Protein AF-A0A382HLU7-F1 (afdb_monomer_lite)

InterPro domains:
  IPR001260 Coproporphyrinogen III oxidase, aerobic [PF01218] (2-70)
  IPR001260 Coproporphyrinogen III oxidase, aerobic [PR00073] (27-54)
  IPR001260 Coproporphyrinogen III oxidase, aerobic [PR00073] (55-70)
  IPR001260 Coproporphyrinogen III oxidase, aerobic [PTHR10755] (3-70)
  IPR036406 Oxygen-dependent coproporphyrinogen III oxidase superfamily [G3DSA:3.40.1500.10] (1-70)
  IPR036406 Oxygen-dependent coproporphyrinogen III oxidase superfamily [SSF102886] (2-70)

Secondary structure (DSSP, 8-state):
-HHHHHHHHHHHHHHTT----HHHHHHHHHHHHHHHHHHHHT-HHHHHHHHTT--HHHHGGGS-S-----

Structure (mmCIF, N/CA/C/O backbone):
data_AF-A0A382HLU7-F1
#
_entry.id   AF-A0A382HLU7-F1
#
loop_
_atom_site.group_PDB
_atom_site.id
_atom_site.type_symbol
_atom_site.label_atom_id
_atom_site.label_alt_id
_atom_site.label_comp_id
_atom_site.label_asym_id
_atom_site.label_entity_id
_atom_site.label_seq_id
_atom_site.pdbx_PDB_ins_code
_atom_site.Cartn_x
_atom_site.Cartn_y
_atom_site.Cartn_z
_atom_site.occupancy
_atom_site.B_iso_or_equiv
_atom_site.auth_seq_id
_atom_site.auth_comp_id
_atom_site.auth_asym_id
_atom_site.auth_atom_id
_atom_site.pdbx_PDB_model_num
ATOM 1 N N . GLY A 1 1 ? 18.113 5.455 5.514 1.00 86.12 1 GLY A N 1
ATOM 2 C CA . GLY A 1 1 ? 17.432 4.239 6.013 1.00 86.12 1 GLY A CA 1
ATOM 3 C C . GLY A 1 1 ? 17.074 4.313 7.491 1.00 86.12 1 GLY A C 1
ATOM 4 O O . GLY A 1 1 ? 15.899 4.224 7.826 1.00 86.12 1 GLY A O 1
ATOM 5 N N . ASN A 1 2 ? 18.061 4.504 8.374 1.00 95.75 2 ASN A N 1
ATOM 6 C CA . ASN A 1 2 ? 17.895 4.367 9.833 1.00 95.75 2 ASN A CA 1
ATOM 7 C C . ASN A 1 2 ? 16.789 5.246 10.442 1.00 95.75 2 ASN A C 1
ATOM 9 O O . ASN A 1 2 ? 15.978 4.754 11.225 1.00 95.75 2 ASN A O 1
ATOM 13 N N . THR A 1 3 ? 16.689 6.514 10.034 1.00 97.00 3 THR A N 1
ATOM 14 C CA . THR A 1 3 ? 15.651 7.435 10.529 1.00 97.00 3 THR A CA 1
ATOM 15 C C . THR A 1 3 ? 14.236 6.966 10.181 1.00 97.00 3 THR A C 1
ATOM 17 O O . THR A 1 3 ? 13.352 6.993 11.037 1.00 97.00 3 THR A O 1
ATOM 20 N N . PHE A 1 4 ? 14.025 6.468 8.957 1.00 96.69 4 PHE A N 1
ATOM 21 C CA . PHE A 1 4 ? 12.738 5.912 8.532 1.00 96.69 4 PHE A CA 1
ATOM 22 C C . PHE A 1 4 ? 12.351 4.708 9.397 1.00 96.69 4 PHE A C 1
ATOM 24 O O . PHE A 1 4 ? 11.263 4.688 9.970 1.00 96.69 4 PHE A O 1
ATOM 31 N N . ALA A 1 5 ? 13.267 3.747 9.561 1.00 97.44 5 ALA A N 1
ATOM 32 C CA . ALA A 1 5 ? 13.025 2.554 10.368 1.00 97.44 5 ALA A CA 1
ATOM 33 C C . ALA A 1 5 ? 12.689 2.906 11.828 1.00 97.44 5 ALA A C 1
ATOM 35 O O . ALA A 1 5 ? 11.748 2.353 12.402 1.00 97.44 5 ALA A O 1
ATOM 36 N N . TYR A 1 6 ? 13.413 3.864 12.415 1.00 97.81 6 TYR A N 1
ATOM 37 C CA . TYR A 1 6 ? 13.175 4.328 13.780 1.00 97.81 6 TYR A CA 1
ATOM 38 C C . TYR A 1 6 ? 11.785 4.963 13.952 1.00 97.81 6 TYR A C 1
ATOM 40 O O . TYR A 1 6 ? 11.012 4.547 14.823 1.00 97.81 6 TYR A O 1
ATOM 48 N N . ILE A 1 7 ? 11.434 5.934 13.100 1.00 98.00 7 ILE A N 1
ATOM 49 C CA . ILE A 1 7 ? 10.150 6.648 13.181 1.00 98.00 7 ILE A CA 1
ATOM 50 C C . ILE A 1 7 ? 8.984 5.691 12.912 1.00 98.00 7 ILE A C 1
ATOM 52 O O . ILE A 1 7 ? 8.016 5.659 13.677 1.00 98.00 7 ILE A O 1
ATOM 56 N N . PHE A 1 8 ? 9.082 4.868 11.866 1.00 97.69 8 PHE A N 1
ATOM 57 C CA . PHE A 1 8 ? 8.014 3.955 11.469 1.00 97.69 8 PHE A CA 1
ATOM 58 C C . PHE A 1 8 ? 7.726 2.911 12.556 1.00 97.69 8 PHE A C 1
ATOM 60 O O . PHE A 1 8 ? 6.571 2.710 12.940 1.00 97.69 8 PHE A O 1
ATOM 67 N N . LYS A 1 9 ? 8.777 2.334 13.158 1.00 97.81 9 LYS A N 1
ATOM 68 C CA . LYS A 1 9 ? 8.658 1.413 14.300 1.00 97.81 9 LYS A CA 1
ATOM 69 C C . LYS A 1 9 ? 7.950 2.066 15.487 1.00 97.81 9 LYS A C 1
ATOM 71 O O . LYS A 1 9 ? 7.104 1.429 16.117 1.00 97.81 9 LYS A O 1
ATOM 76 N N . LYS A 1 10 ? 8.252 3.334 15.787 1.00 98.06 10 LYS A N 1
ATOM 77 C CA . LYS A 1 10 ? 7.603 4.082 16.876 1.00 98.06 10 LYS A CA 1
ATOM 78 C C . LYS A 1 10 ? 6.109 4.295 16.611 1.00 98.06 10 LYS A C 1
ATOM 80 O O . LYS A 1 10 ? 5.296 4.098 17.513 1.00 98.06 10 LYS A O 1
ATOM 85 N N . ILE A 1 11 ? 5.737 4.646 15.379 1.00 98.19 11 ILE A N 1
ATOM 86 C CA . ILE A 1 11 ? 4.331 4.837 14.988 1.00 98.19 11 ILE A CA 1
ATOM 87 C C . ILE A 1 11 ? 3.558 3.518 15.075 1.00 98.19 11 ILE A C 1
ATOM 89 O O . ILE A 1 11 ? 2.472 3.497 15.657 1.00 98.19 11 ILE A O 1
ATOM 93 N N . ILE A 1 12 ? 4.120 2.426 14.546 1.00 97.88 12 ILE A N 1
ATOM 94 C CA . ILE A 1 12 ? 3.489 1.100 14.578 1.00 97.88 12 ILE A CA 1
ATOM 95 C C . ILE A 1 12 ? 3.253 0.648 16.020 1.00 97.88 12 ILE A C 1
ATOM 97 O O . ILE A 1 12 ? 2.119 0.328 16.370 1.00 97.88 12 ILE A O 1
ATOM 101 N N . LYS A 1 13 ? 4.275 0.700 16.887 1.00 98.06 13 LYS A N 1
ATOM 102 C CA . LYS A 1 13 ? 4.144 0.318 18.307 1.00 98.06 13 LYS A CA 1
ATOM 103 C C . LYS A 1 13 ? 3.025 1.070 1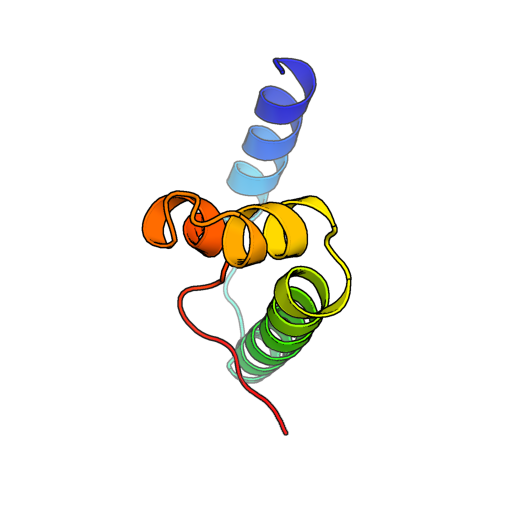9.027 1.00 98.06 13 LYS A C 1
ATOM 105 O O . LYS A 1 13 ? 2.312 0.477 19.823 1.00 98.06 13 LYS A O 1
ATOM 110 N N . LYS A 1 14 ? 2.826 2.355 18.713 1.00 97.88 14 LYS A N 1
ATOM 111 C CA . LYS A 1 14 ? 1.768 3.179 19.321 1.00 97.88 14 LYS A CA 1
ATOM 112 C C . LYS A 1 14 ? 0.357 2.842 18.816 1.00 97.88 14 LYS A C 1
ATOM 114 O O . LYS A 1 14 ? -0.619 3.199 19.472 1.00 97.88 14 LYS A O 1
ATOM 119 N N . LYS A 1 15 ? 0.220 2.242 17.629 1.00 97.31 15 LYS A N 1
ATOM 120 C CA . LYS A 1 15 ? -1.077 2.088 16.944 1.00 97.31 15 LYS A CA 1
ATOM 121 C C . LYS A 1 15 ? -1.504 0.638 16.701 1.00 97.31 15 LYS A C 1
ATOM 123 O O . LYS A 1 15 ? -2.677 0.434 16.423 1.00 97.31 15 LYS A O 1
ATOM 128 N N . MET A 1 16 ? -0.606 -0.343 16.812 1.00 97.00 16 MET A N 1
ATOM 129 C CA . MET A 1 16 ? -0.866 -1.730 16.392 1.00 97.00 16 MET A CA 1
ATOM 130 C C . MET A 1 16 ? -2.023 -2.424 17.126 1.00 97.00 16 MET A C 1
ATOM 132 O O . MET A 1 16 ? -2.680 -3.263 16.525 1.00 97.00 16 MET A O 1
ATOM 136 N N . PHE A 1 17 ? -2.300 -2.055 18.380 1.00 97.38 17 PHE A N 1
ATOM 137 C CA . PHE A 1 17 ? -3.379 -2.644 19.188 1.00 97.38 17 PHE A CA 1
ATOM 138 C C . PHE A 1 17 ? -4.654 -1.797 19.219 1.00 97.38 17 PHE A C 1
ATOM 140 O O . PHE A 1 17 ? -5.564 -2.073 19.995 1.00 97.38 17 PHE A O 1
ATOM 147 N N . LYS A 1 18 ? -4.731 -0.735 18.409 1.00 97.06 18 LYS A N 1
ATOM 148 C CA . LYS A 1 18 ? -5.959 0.051 18.319 1.00 97.06 18 LYS A CA 1
ATOM 149 C C . LYS A 1 18 ? -7.043 -0.773 17.638 1.00 97.06 18 LYS A C 1
ATOM 151 O O . LYS A 1 18 ? -6.835 -1.293 16.541 1.00 97.06 18 LYS A O 1
ATOM 156 N N . THR A 1 19 ? -8.198 -0.848 18.282 1.00 97.69 19 THR A N 1
ATOM 157 C CA . THR A 1 19 ? -9.408 -1.382 17.669 1.00 97.69 19 THR A CA 1
ATOM 158 C C . THR A 1 19 ? -9.871 -0.460 16.544 1.00 97.69 19 THR A C 1
ATOM 160 O O . THR A 1 19 ? -9.553 0.731 16.516 1.00 97.69 19 THR A O 1
ATOM 163 N N . TRP A 1 20 ? -10.589 -1.035 15.588 1.00 97.38 20 TRP A N 1
ATOM 164 C CA . TRP A 1 20 ? -11.158 -0.325 14.453 1.00 97.38 20 TRP A CA 1
ATOM 165 C C . TRP A 1 20 ? -12.557 -0.860 14.176 1.00 97.38 20 TRP A C 1
ATOM 167 O O . TRP A 1 20 ? -12.859 -2.034 14.386 1.00 97.38 20 TRP A O 1
ATOM 177 N N . THR A 1 21 ? -13.414 0.026 13.701 1.00 98.44 21 THR A N 1
ATOM 178 C CA . THR A 1 21 ? -14.777 -0.276 13.280 1.00 98.44 21 THR A CA 1
ATOM 179 C C . THR A 1 21 ? -14.797 -0.790 11.844 1.00 98.44 21 THR A C 1
ATOM 181 O O . THR A 1 21 ? -13.896 -0.516 11.044 1.00 98.44 21 THR A O 1
ATOM 184 N N . LYS A 1 22 ? -15.875 -1.483 11.464 1.00 97.88 22 LYS A N 1
ATOM 185 C CA . LYS A 1 22 ? -16.080 -1.937 10.080 1.00 97.88 22 LYS A CA 1
ATOM 186 C C . LYS A 1 22 ? -15.980 -0.780 9.070 1.00 97.88 22 LYS A C 1
ATOM 188 O O . LYS A 1 22 ? -15.292 -0.910 8.063 1.00 97.88 22 LYS A O 1
ATOM 193 N N . LYS A 1 23 ? -16.560 0.379 9.397 1.00 98.06 23 LYS A N 1
ATOM 194 C CA . LYS A 1 23 ? -16.509 1.589 8.561 1.00 98.06 23 LYS A CA 1
ATOM 195 C C . LYS A 1 23 ? -15.080 2.103 8.351 1.00 98.06 23 LYS A C 1
ATOM 197 O O . LYS A 1 23 ? -14.705 2.476 7.244 1.00 98.06 23 LYS A O 1
ATOM 202 N N . GLU A 1 24 ? -14.246 2.103 9.390 1.00 98.19 24 GLU A N 1
ATOM 203 C CA . GLU A 1 24 ? -12.834 2.498 9.259 1.00 98.19 24 GLU A CA 1
ATOM 204 C C . GLU A 1 24 ? -12.044 1.524 8.380 1.00 98.19 24 GLU A C 1
ATOM 206 O O . GLU A 1 24 ? -11.160 1.942 7.625 1.00 98.19 24 GLU A O 1
ATOM 211 N N . LYS A 1 25 ? -12.381 0.230 8.434 1.00 97.38 25 LYS A N 1
ATOM 212 C CA . LYS A 1 25 ? -11.787 -0.781 7.557 1.00 97.38 25 LYS A CA 1
ATOM 213 C C . LYS A 1 25 ? -12.175 -0.578 6.098 1.00 97.38 25 LYS A C 1
ATOM 215 O O . LYS A 1 25 ? -11.303 -0.654 5.237 1.00 97.38 25 LYS A O 1
ATOM 220 N N . GLU A 1 26 ? -13.437 -0.276 5.825 1.00 97.94 26 GLU A N 1
ATOM 221 C CA . GLU A 1 26 ? -13.915 0.054 4.477 1.00 97.94 26 GLU A CA 1
ATOM 222 C C . GLU A 1 26 ? -13.183 1.287 3.926 1.00 97.94 26 GLU A C 1
ATOM 224 O O . GLU A 1 26 ? -12.630 1.246 2.828 1.00 97.94 26 GLU A O 1
ATOM 229 N N . ILE A 1 27 ? -13.040 2.344 4.734 1.00 98.06 27 ILE A N 1
ATOM 230 C CA . ILE A 1 27 ? -12.258 3.534 4.363 1.00 98.06 27 ILE A CA 1
ATOM 231 C C . ILE A 1 27 ? -10.790 3.175 4.076 1.00 98.06 27 ILE A C 1
ATOM 233 O O . ILE A 1 27 ? -10.194 3.712 3.140 1.00 98.06 27 ILE A O 1
ATOM 237 N N . GLN A 1 28 ? -10.178 2.274 4.854 1.00 98.19 28 GLN A N 1
ATOM 238 C CA . GLN A 1 28 ? -8.817 1.795 4.582 1.00 98.19 28 GLN A CA 1
ATOM 239 C C . GLN A 1 28 ? -8.723 1.094 3.219 1.00 98.19 28 GLN A C 1
ATOM 241 O O . GLN A 1 28 ? -7.753 1.323 2.495 1.00 98.19 28 GLN A O 1
ATOM 246 N N . LEU A 1 29 ? -9.690 0.241 2.875 1.00 98.44 29 LEU A N 1
ATOM 247 C CA . LEU A 1 29 ? -9.694 -0.505 1.613 1.00 98.44 29 LEU A CA 1
ATOM 248 C C . LEU A 1 29 ? -9.874 0.418 0.401 1.00 98.44 29 LEU A C 1
ATOM 250 O O . LEU A 1 29 ? -9.159 0.253 -0.587 1.00 98.44 29 LEU A O 1
ATOM 254 N N . LEU A 1 30 ? -10.708 1.454 0.520 1.00 98.38 30 LEU A N 1
ATOM 255 C CA . LEU A 1 30 ? -10.851 2.490 -0.509 1.00 98.38 30 LEU A CA 1
ATOM 256 C C . LEU A 1 30 ? -9.560 3.288 -0.712 1.00 98.38 30 LEU A C 1
ATOM 258 O O . LEU A 1 30 ? -9.127 3.526 -1.838 1.00 98.38 30 LEU A O 1
ATOM 262 N N . LYS A 1 31 ? -8.883 3.662 0.381 1.00 98.31 31 LYS A N 1
ATOM 263 C CA . LYS A 1 31 ? -7.574 4.334 0.299 1.00 98.31 31 LYS A CA 1
ATOM 264 C C . LYS A 1 31 ? -6.513 3.444 -0.348 1.00 98.31 31 LYS A C 1
ATOM 266 O O . LYS A 1 31 ? -5.662 3.942 -1.077 1.00 98.31 31 LYS A O 1
ATOM 271 N N . ARG A 1 32 ? -6.569 2.132 -0.105 1.00 98.56 32 ARG A N 1
ATOM 272 C CA . ARG A 1 32 ? -5.711 1.148 -0.778 1.00 98.56 32 ARG A CA 1
ATOM 273 C C . ARG A 1 32 ? -6.007 1.049 -2.276 1.00 98.56 32 ARG A C 1
ATOM 275 O O . ARG A 1 32 ? -5.054 0.914 -3.030 1.00 98.56 32 ARG A O 1
ATOM 282 N N . GLY A 1 33 ? -7.262 1.204 -2.706 1.00 98.50 33 GLY A N 1
ATOM 283 C CA . GLY A 1 33 ? -7.620 1.320 -4.127 1.00 98.50 33 GLY A CA 1
ATOM 284 C C . GLY A 1 33 ? -6.901 2.485 -4.812 1.00 98.50 33 GLY A C 1
ATOM 285 O O . GLY A 1 33 ? -6.238 2.295 -5.826 1.00 98.50 33 GLY A O 1
ATOM 286 N N . ARG A 1 34 ? -6.887 3.665 -4.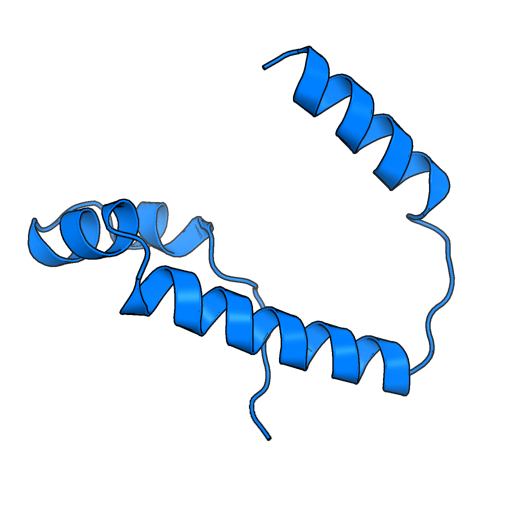178 1.00 98.38 34 ARG A N 1
ATOM 287 C CA . ARG A 1 34 ? -6.124 4.827 -4.682 1.00 98.38 34 ARG A CA 1
ATOM 288 C C . ARG A 1 34 ? -4.613 4.590 -4.730 1.00 98.38 34 ARG A C 1
ATOM 290 O O . ARG A 1 34 ? -3.940 5.096 -5.619 1.00 98.38 34 ARG A O 1
ATOM 297 N N . TYR A 1 35 ? -4.075 3.811 -3.793 1.00 98.44 35 TYR A N 1
ATOM 298 C CA . TYR A 1 35 ? -2.660 3.428 -3.809 1.00 98.44 35 TYR A CA 1
ATOM 299 C C . TYR A 1 35 ? -2.326 2.506 -4.994 1.00 98.44 35 TYR A C 1
ATOM 301 O O . TYR A 1 35 ? -1.289 2.676 -5.630 1.00 98.44 35 TYR A O 1
ATOM 309 N N . VAL A 1 36 ? -3.227 1.573 -5.329 1.00 98.56 36 VAL A N 1
ATOM 310 C CA . VAL A 1 36 ? -3.114 0.730 -6.533 1.00 98.56 36 VAL A CA 1
ATOM 311 C C . VAL A 1 36 ? -3.153 1.589 -7.797 1.00 98.56 36 VAL A C 1
ATOM 313 O O . VAL A 1 36 ? -2.274 1.451 -8.642 1.00 98.56 36 VAL A O 1
ATOM 316 N N . GLU A 1 37 ? -4.127 2.499 -7.907 1.00 98.31 37 GLU A N 1
ATOM 317 C CA . GLU A 1 37 ? -4.234 3.430 -9.041 1.00 98.31 37 GLU A CA 1
ATOM 318 C C . GLU A 1 37 ? -2.944 4.228 -9.225 1.00 98.31 37 GLU A C 1
ATOM 320 O O . GLU A 1 37 ? -2.424 4.309 -10.334 1.00 98.31 37 GLU A O 1
ATOM 325 N N . PHE A 1 38 ? -2.380 4.758 -8.135 1.00 98.44 38 PHE A N 1
ATOM 326 C CA . PHE A 1 38 ? -1.137 5.512 -8.212 1.00 98.44 38 PHE A CA 1
ATOM 327 C C . PHE A 1 38 ? 0.028 4.678 -8.746 1.00 98.44 38 PHE A C 1
ATOM 329 O O . PHE A 1 38 ? 0.694 5.091 -9.697 1.00 98.44 38 PHE A O 1
ATOM 336 N N . ASN A 1 39 ? 0.253 3.498 -8.167 1.00 98.25 39 ASN A N 1
ATOM 337 C CA . ASN A 1 39 ? 1.380 2.656 -8.556 1.00 98.25 39 ASN A CA 1
ATOM 338 C C . ASN A 1 39 ? 1.264 2.178 -10.010 1.00 98.25 39 ASN A C 1
ATOM 340 O O . ASN A 1 39 ? 2.265 2.120 -10.712 1.00 98.25 39 ASN A O 1
ATOM 344 N N . LEU A 1 40 ? 0.059 1.854 -10.483 1.00 97.38 40 LEU A N 1
ATOM 345 C CA . LEU A 1 40 ? -0.120 1.330 -11.840 1.00 97.38 40 LEU A CA 1
ATOM 346 C C . LEU A 1 40 ? -0.175 2.426 -12.914 1.00 97.38 40 LEU A C 1
ATOM 348 O O . LEU A 1 40 ? 0.293 2.205 -14.031 1.00 97.38 40 LEU A O 1
ATOM 352 N N . LEU A 1 41 ? -0.733 3.601 -12.602 1.00 97.50 41 LEU A N 1
ATOM 353 C CA . LEU A 1 41 ? -0.974 4.654 -13.596 1.00 97.50 41 LEU A CA 1
ATOM 354 C C . LEU A 1 41 ? 0.097 5.748 -13.614 1.00 97.50 41 LEU A C 1
ATOM 356 O O . LEU A 1 41 ? 0.297 6.366 -14.659 1.00 97.50 41 LEU A O 1
ATOM 360 N N . TYR A 1 42 ? 0.768 6.009 -12.488 1.00 97.69 42 TYR A N 1
ATOM 361 C CA . TYR A 1 42 ? 1.618 7.197 -12.342 1.00 97.69 42 TYR A CA 1
ATOM 362 C C . TYR A 1 42 ? 3.033 6.911 -11.834 1.00 97.69 42 TYR A C 1
ATOM 364 O O . TYR A 1 42 ? 3.943 7.692 -12.125 1.00 97.69 42 TYR A O 1
ATOM 372 N N . ASP A 1 43 ? 3.256 5.829 -11.083 1.00 98.12 43 ASP A N 1
ATOM 373 C CA . ASP A 1 43 ? 4.605 5.493 -10.629 1.00 98.12 43 ASP A CA 1
ATOM 374 C C . ASP A 1 43 ? 5.483 5.037 -11.803 1.00 98.12 43 ASP A C 1
ATOM 376 O O . ASP A 1 43 ? 5.371 3.921 -12.317 1.00 98.12 43 ASP A O 1
ATOM 380 N N . ARG A 1 44 ? 6.404 5.917 -12.213 1.00 97.69 44 ARG A N 1
ATOM 381 C CA . ARG A 1 44 ? 7.293 5.675 -13.357 1.00 97.69 44 ARG A CA 1
ATOM 382 C C . ARG A 1 44 ? 8.150 4.428 -13.169 1.00 97.69 44 ARG A C 1
ATOM 384 O O . ARG A 1 44 ? 8.461 3.773 -14.156 1.00 97.69 44 ARG A O 1
ATOM 391 N N . GLY A 1 45 ? 8.540 4.107 -11.932 1.00 96.88 45 GLY A N 1
ATOM 392 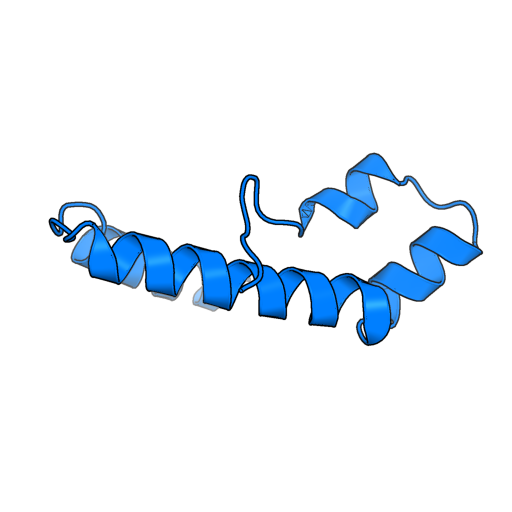C CA . GLY A 1 45 ? 9.342 2.920 -11.632 1.00 96.88 45 GLY A CA 1
ATOM 393 C C . GLY A 1 45 ? 8.576 1.634 -11.925 1.00 96.88 45 GLY A C 1
ATOM 394 O O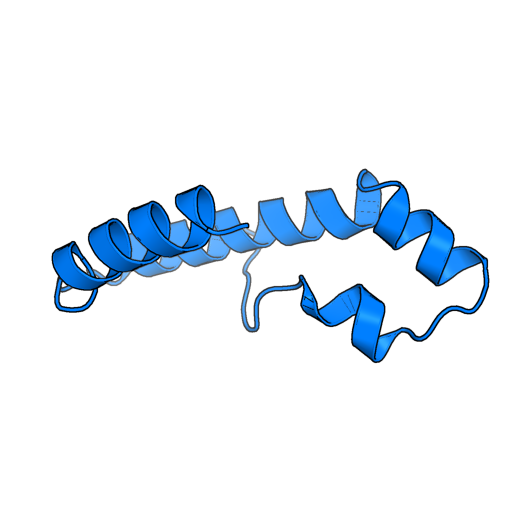 . GLY A 1 45 ? 9.082 0.758 -12.627 1.00 96.88 45 GLY A O 1
ATOM 395 N N . THR A 1 46 ? 7.329 1.561 -11.458 1.00 97.38 46 THR A N 1
ATOM 396 C CA . THR A 1 46 ? 6.411 0.461 -11.767 1.00 97.38 46 THR A CA 1
ATOM 397 C C . THR A 1 46 ? 6.154 0.358 -13.270 1.00 97.38 46 THR A C 1
ATOM 399 O O . THR A 1 46 ? 6.340 -0.717 -13.840 1.00 97.38 46 THR A O 1
ATOM 402 N N . GLN A 1 47 ? 5.808 1.463 -13.940 1.00 97.06 47 GLN A N 1
ATOM 403 C 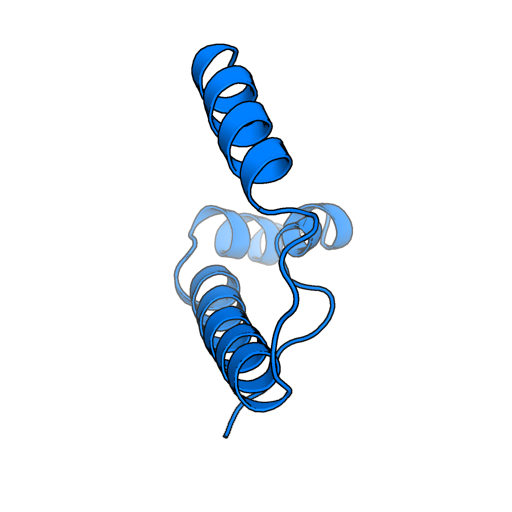CA . GLN A 1 47 ? 5.550 1.461 -15.387 1.00 97.06 47 GLN A CA 1
ATOM 404 C C . GLN A 1 47 ? 6.768 1.017 -16.197 1.00 97.06 47 GLN A C 1
ATOM 406 O O . GLN A 1 47 ? 6.657 0.156 -17.067 1.00 97.06 47 GLN A O 1
ATOM 411 N N . PHE A 1 48 ? 7.943 1.567 -15.893 1.00 97.44 48 PHE A N 1
ATOM 412 C CA . PHE A 1 48 ? 9.187 1.181 -16.546 1.00 97.44 48 PHE A CA 1
ATOM 413 C C . PHE A 1 48 ? 9.483 -0.305 -16.339 1.00 97.44 48 PHE A C 1
ATOM 415 O O . PHE A 1 48 ? 9.746 -1.011 -17.308 1.00 97.44 48 PHE A O 1
ATOM 422 N N . GLY A 1 49 ? 9.402 -0.799 -15.100 1.00 96.75 49 GLY A N 1
ATOM 423 C CA . GLY A 1 49 ? 9.664 -2.203 -14.791 1.00 96.75 49 GLY A CA 1
ATOM 424 C C . GLY A 1 49 ? 8.733 -3.161 -15.537 1.00 96.75 49 GLY A C 1
ATOM 425 O O . GLY A 1 49 ? 9.191 -4.180 -16.047 1.00 96.75 49 GLY A O 1
ATOM 426 N N . LEU A 1 50 ? 7.443 -2.827 -15.640 1.00 96.31 50 LEU A N 1
ATOM 427 C CA . LEU A 1 50 ? 6.472 -3.635 -16.381 1.00 96.31 50 LEU A CA 1
ATOM 428 C C . LEU A 1 50 ? 6.736 -3.600 -17.893 1.00 96.31 50 LEU A C 1
ATOM 430 O O . LEU A 1 50 ? 6.722 -4.645 -18.537 1.00 96.31 50 LEU A O 1
ATOM 434 N N . ASN A 1 51 ? 7.040 -2.425 -18.448 1.00 96.38 51 ASN A N 1
ATOM 435 C CA . ASN A 1 51 ? 7.253 -2.250 -19.888 1.00 96.38 51 ASN A CA 1
ATOM 436 C C . ASN A 1 51 ? 8.602 -2.796 -20.383 1.00 96.38 51 ASN A C 1
ATOM 438 O O . ASN A 1 51 ? 8.750 -3.072 -21.569 1.00 96.38 51 ASN A O 1
ATOM 442 N N . THR A 1 52 ? 9.588 -2.950 -19.496 1.00 97.25 52 THR A N 1
ATOM 443 C CA . THR A 1 52 ? 10.931 -3.453 -19.842 1.00 97.25 52 THR A CA 1
ATOM 444 C C . THR A 1 52 ? 11.133 -4.939 -19.544 1.00 97.25 52 THR A C 1
ATOM 446 O O . THR A 1 52 ? 12.242 -5.445 -19.693 1.00 97.25 52 THR A O 1
ATOM 449 N N . GLY A 1 53 ? 10.080 -5.660 -19.138 1.00 94.25 53 GLY A N 1
ATOM 450 C CA . GLY A 1 53 ? 10.173 -7.090 -18.826 1.00 94.25 53 GLY A CA 1
ATOM 451 C C . GLY A 1 53 ? 10.885 -7.392 -17.502 1.00 94.25 53 GLY A C 1
ATOM 452 O O . GLY A 1 53 ? 11.427 -8.482 -17.322 1.00 94.25 53 GLY A O 1
ATOM 453 N N . GLY A 1 54 ? 10.900 -6.439 -16.565 1.00 94.44 54 GLY A N 1
ATOM 454 C CA . GLY A 1 54 ? 11.399 -6.661 -15.212 1.00 94.44 54 GLY A CA 1
ATOM 455 C C . GLY A 1 54 ? 10.579 -7.711 -14.452 1.00 94.44 54 GLY A C 1
ATOM 456 O O . GLY A 1 54 ? 9.479 -8.094 -14.850 1.00 94.44 54 GLY A O 1
ATOM 457 N N . ASN A 1 55 ? 11.098 -8.185 -13.316 1.00 96.62 55 ASN A N 1
ATOM 458 C CA . ASN A 1 55 ? 10.412 -9.198 -12.513 1.00 96.62 55 ASN A CA 1
ATOM 459 C C . ASN A 1 55 ? 9.078 -8.661 -11.966 1.00 96.62 55 ASN A C 1
ATOM 461 O O . ASN A 1 55 ? 9.040 -7.956 -10.956 1.00 96.62 55 ASN A O 1
ATOM 465 N N . THR A 1 56 ? 7.975 -9.056 -12.603 1.00 96.06 56 THR A N 1
ATOM 466 C CA . THR A 1 56 ? 6.622 -8.591 -12.277 1.00 96.06 56 THR A CA 1
ATOM 467 C C . THR A 1 56 ? 6.251 -8.850 -10.820 1.00 96.06 56 THR A C 1
ATOM 469 O O . THR A 1 56 ? 5.661 -7.985 -10.179 1.00 96.06 56 THR A O 1
ATOM 472 N N . LYS A 1 57 ? 6.637 -10.003 -10.254 1.00 95.12 57 LYS A N 1
ATOM 473 C CA . LYS A 1 57 ? 6.348 -10.317 -8.846 1.00 95.12 57 LYS A CA 1
ATOM 474 C C . LYS A 1 57 ? 7.039 -9.335 -7.910 1.00 95.12 57 LYS A C 1
ATOM 476 O O . LYS A 1 57 ? 6.423 -8.906 -6.945 1.00 95.12 57 LYS A O 1
ATOM 481 N N . ALA A 1 58 ? 8.287 -8.972 -8.210 1.00 95.94 58 ALA A N 1
ATOM 482 C CA . ALA A 1 58 ? 9.035 -8.001 -7.420 1.00 95.94 58 ALA A CA 1
ATOM 483 C C . ALA A 1 58 ? 8.453 -6.584 -7.554 1.00 95.94 58 ALA A C 1
ATOM 485 O O . ALA A 1 58 ? 8.306 -5.888 -6.553 1.00 95.94 58 ALA A O 1
ATOM 486 N N . ILE A 1 59 ? 8.073 -6.185 -8.771 1.00 96.19 59 ILE A N 1
ATOM 487 C CA . ILE A 1 59 ? 7.485 -4.869 -9.062 1.00 96.19 59 ILE A CA 1
ATOM 488 C C . ILE A 1 59 ? 6.150 -4.688 -8.324 1.00 96.19 59 ILE A C 1
ATOM 490 O O . ILE A 1 59 ? 5.920 -3.665 -7.680 1.00 96.19 59 ILE A O 1
ATOM 494 N N . LEU A 1 60 ? 5.287 -5.706 -8.357 1.00 96.81 60 LEU A N 1
ATOM 495 C CA . LEU A 1 60 ? 3.952 -5.644 -7.759 1.00 96.81 60 LEU A CA 1
ATOM 496 C C . LEU A 1 60 ? 3.930 -5.896 -6.239 1.00 96.81 60 LEU A C 1
ATOM 498 O O . LEU A 1 60 ? 2.857 -5.824 -5.645 1.00 96.81 60 LEU A O 1
ATOM 502 N N . MET A 1 61 ? 5.077 -6.119 -5.576 1.00 96.75 61 MET A N 1
ATOM 503 C CA . MET A 1 61 ? 5.138 -6.252 -4.103 1.00 96.75 61 MET A CA 1
ATOM 504 C C . MET A 1 61 ? 4.648 -5.001 -3.364 1.00 96.75 61 MET A C 1
ATOM 506 O O . MET A 1 61 ? 4.310 -5.070 -2.184 1.00 96.75 61 MET A O 1
ATOM 510 N N . SER A 1 62 ? 4.631 -3.851 -4.040 1.00 94.88 62 SER A N 1
ATOM 511 C CA . SER A 1 62 ? 4.092 -2.609 -3.493 1.00 94.88 62 SER A CA 1
ATOM 512 C C . SER A 1 62 ? 2.568 -2.651 -3.330 1.00 94.88 62 SER A C 1
ATOM 514 O O . SER A 1 62 ? 2.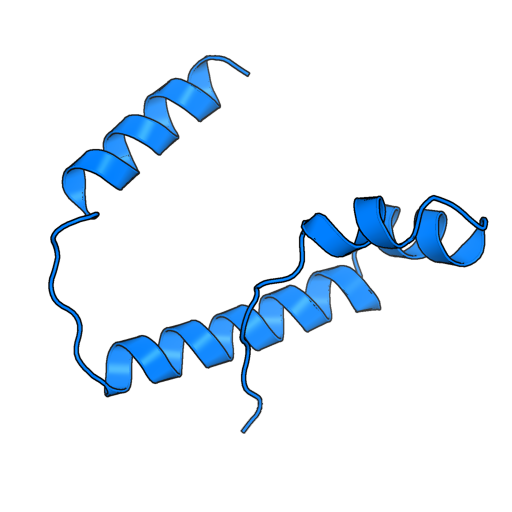027 -1.900 -2.519 1.00 94.88 62 SER A O 1
ATOM 516 N N . LEU A 1 63 ? 1.857 -3.512 -4.066 1.00 97.75 63 LEU A N 1
ATOM 517 C CA . LEU A 1 63 ? 0.400 -3.535 -4.047 1.00 97.75 63 LEU A CA 1
ATOM 518 C C . LEU A 1 63 ? -0.150 -4.116 -2.731 1.00 97.75 63 LEU A C 1
ATOM 520 O O . LEU A 1 63 ? 0.391 -5.076 -2.177 1.00 97.75 63 LEU A O 1
ATOM 524 N N . PRO A 1 64 ? -1.253 -3.554 -2.207 1.00 97.69 64 PRO A N 1
ATOM 525 C CA . PRO A 1 64 ? -1.905 -4.083 -1.023 1.00 97.69 64 PRO A CA 1
ATOM 526 C C . PRO A 1 64 ? -2.551 -5.450 -1.308 1.00 97.69 64 PRO A C 1
ATOM 528 O O . PRO A 1 64 ? -3.041 -5.680 -2.410 1.00 97.69 64 PRO A O 1
ATOM 531 N N . PRO A 1 65 ? -2.673 -6.324 -0.292 1.00 96.88 65 PRO A N 1
ATOM 532 C CA . PRO A 1 65 ? -3.286 -7.646 -0.461 1.00 96.88 65 PRO A CA 1
ATOM 533 C C . PRO A 1 65 ? -4.789 -7.581 -0.762 1.00 96.88 65 PRO A C 1
ATOM 535 O O . PRO A 1 65 ? -5.345 -8.495 -1.356 1.00 96.88 65 PRO A O 1
ATOM 538 N N . THR A 1 66 ? -5.457 -6.517 -0.314 1.00 97.75 66 THR A N 1
ATOM 539 C CA . THR A 1 66 ? -6.876 -6.261 -0.566 1.00 97.75 66 THR A CA 1
ATOM 540 C C . THR A 1 66 ? -7.112 -4.766 -0.716 1.00 97.75 66 THR A C 1
ATOM 542 O O . THR A 1 66 ? -6.600 -3.964 0.076 1.00 97.75 66 THR A O 1
ATOM 545 N N . ALA A 1 67 ? -7.907 -4.410 -1.717 1.00 98.12 67 ALA A N 1
ATOM 546 C CA . ALA A 1 67 ? -8.374 -3.066 -2.021 1.00 98.12 67 ALA A CA 1
ATOM 547 C C . ALA A 1 67 ? -9.810 -3.158 -2.552 1.00 98.12 67 ALA A C 1
ATOM 549 O O . ALA A 1 67 ? -10.222 -4.215 -3.031 1.00 98.12 67 ALA A O 1
ATOM 550 N N . THR A 1 68 ? -10.566 -2.071 -2.442 1.00 97.88 68 THR A N 1
ATOM 551 C CA . THR A 1 68 ? -11.931 -1.986 -2.971 1.00 97.88 68 THR A CA 1
ATOM 552 C C . THR A 1 68 ? -12.099 -0.714 -3.783 1.00 97.88 68 THR A C 1
ATOM 554 O O . THR A 1 68 ? -11.435 0.293 -3.524 1.00 97.88 68 THR A O 1
ATOM 557 N N . TRP A 1 69 ? -13.031 -0.773 -4.726 1.00 97.62 69 TRP A N 1
ATOM 558 C CA . TRP A 1 69 ? -13.545 0.357 -5.484 1.00 97.62 69 TRP A CA 1
ATOM 559 C C . TRP A 1 69 ? -15.050 0.421 -5.240 1.00 97.62 69 TRP A C 1
ATOM 561 O O . TRP A 1 69 ? -15.685 -0.626 -5.105 1.00 97.62 69 TRP A O 1
ATOM 571 N N . ASN A 1 70 ? -15.574 1.638 -5.136 1.00 83.94 70 ASN A N 1
ATOM 572 C CA . ASN A 1 70 ? -17.001 1.915 -5.011 1.00 83.94 70 ASN A CA 1
ATOM 573 C C . ASN A 1 70 ? -17.471 2.657 -6.252 1.00 83.94 70 ASN A C 1
ATOM 575 O O . ASN A 1 70 ? -16.674 3.493 -6.741 1.00 83.94 70 ASN A O 1
#

Foldseek 3Di:
DVVCVVVVVVVCVVPVPDDDDPVVVLVVQQVLVVQVCCLVPPVPVLVVCVVVVHDNVVSCPSHDPGHDDD

pLDDT: mean 97.05, std 2.28, range [83.94, 98.56]

Sequence (70 aa):
GNTFAYIFKKIIKKKMFKTWTKKEKEIQLLKRGRYVEFNLLYDRGTQFGLNTGGNTKAILMSLPPTATWN

Organism: NCBI:txid408172

Radius of gyration: 15.34 Å; chains: 1; bounding box: 35×18×39 Å